Protein AF-A0A524D2E2-F1 (afdb_monomer_lite)

Sequence (116 aa):
MRFLFGRKDKNDESEQEKKETGSLGIFSPASKACQGDPAHECKRLAELDRIFIRSKKIKSLEDVPYVVNEVREGRIMLLDISRLNNGGEQSHLELKRIIERIRGETRGIQADLALV

Structure (mmCIF, N/CA/C/O backbone):
data_AF-A0A524D2E2-F1
#
_entry.id   AF-A0A524D2E2-F1
#
loop_
_atom_site.group_PDB
_atom_site.id
_atom_site.type_symbol
_atom_site.label_atom_id
_atom_site.label_alt_id
_atom_site.label_comp_id
_atom_site.label_asym_id
_atom_site.label_entity_id
_atom_site.label_seq_id
_atom_site.pdbx_PDB_ins_code
_atom_site.Cartn_x
_atom_site.Cartn_y
_atom_site.Cartn_z
_atom_site.occupancy
_atom_site.B_iso_or_equiv
_atom_site.auth_seq_id
_atom_site.auth_comp_id
_atom_site.auth_asym_id
_atom_site.auth_atom_id
_atom_site.pdbx_PDB_model_num
ATOM 1 N N . MET A 1 1 ? 22.080 -20.837 72.331 1.00 45.59 1 MET A N 1
ATOM 2 C CA . MET A 1 1 ? 20.646 -20.473 72.372 1.00 45.59 1 MET A CA 1
ATOM 3 C C . MET A 1 1 ? 19.819 -21.716 72.678 1.00 45.59 1 MET A C 1
ATOM 5 O O . MET A 1 1 ? 20.290 -22.813 72.425 1.00 45.59 1 MET A O 1
ATOM 9 N N . ARG A 1 2 ? 18.665 -21.511 73.319 1.00 43.72 2 ARG A N 1
ATOM 10 C CA . ARG A 1 2 ? 17.810 -22.467 74.045 1.00 43.72 2 ARG A CA 1
ATOM 11 C C . ARG A 1 2 ? 17.362 -23.715 73.260 1.00 43.72 2 ARG A C 1
ATOM 13 O O . ARG A 1 2 ? 17.046 -23.627 72.081 1.00 43.72 2 ARG A O 1
ATOM 20 N N . PHE A 1 3 ? 17.237 -24.828 73.988 1.00 45.81 3 PHE A N 1
ATOM 21 C CA . PHE A 1 3 ? 16.372 -25.971 73.672 1.00 45.81 3 PHE A CA 1
ATOM 22 C C . PHE A 1 3 ? 14.884 -25.600 73.846 1.00 45.81 3 PHE A C 1
ATOM 24 O O . PHE A 1 3 ? 14.583 -24.705 74.635 1.00 45.81 3 PHE A O 1
ATOM 31 N N . LEU A 1 4 ? 13.972 -26.309 73.163 1.00 50.19 4 LEU A N 1
ATOM 32 C CA . LEU A 1 4 ? 12.941 -27.207 73.733 1.00 50.19 4 LEU A CA 1
ATOM 33 C C . LEU A 1 4 ? 11.833 -27.519 72.684 1.00 50.19 4 LEU A C 1
ATOM 35 O O . LEU A 1 4 ? 11.229 -26.597 72.154 1.00 50.19 4 LEU A O 1
ATOM 39 N N . PHE A 1 5 ? 11.623 -28.828 72.435 1.00 47.41 5 PHE A N 1
ATOM 40 C CA . PHE A 1 5 ? 10.374 -29.606 72.206 1.00 47.41 5 PHE A CA 1
ATOM 41 C C . PHE A 1 5 ? 9.184 -28.964 71.446 1.00 47.41 5 PHE A C 1
ATOM 43 O O . PHE A 1 5 ? 8.770 -27.861 71.754 1.00 47.41 5 PHE A O 1
ATOM 50 N N . GLY A 1 6 ? 8.471 -29.606 70.513 1.00 37.56 6 GLY A N 1
ATOM 51 C CA . GLY A 1 6 ? 8.230 -31.030 70.252 1.00 37.56 6 GLY A CA 1
ATOM 52 C C . GLY A 1 6 ? 6.712 -31.299 70.133 1.00 37.56 6 GLY A C 1
ATOM 53 O O . GLY A 1 6 ? 5.967 -30.839 70.992 1.00 37.56 6 GLY A O 1
ATOM 54 N N . ARG A 1 7 ? 6.287 -32.023 69.076 1.00 46.34 7 ARG A N 1
ATOM 55 C CA . ARG A 1 7 ? 5.066 -32.870 68.870 1.00 46.34 7 ARG A CA 1
ATOM 56 C C . ARG A 1 7 ? 4.921 -33.087 67.344 1.00 46.34 7 ARG A C 1
ATOM 58 O O . ARG A 1 7 ? 4.877 -32.094 66.633 1.00 46.34 7 ARG A O 1
ATOM 65 N N . LYS A 1 8 ? 5.031 -34.273 66.713 1.00 42.41 8 LYS A N 1
ATOM 66 C CA . LYS A 1 8 ? 4.464 -35.631 66.940 1.00 42.41 8 LYS A CA 1
ATOM 67 C C . LYS A 1 8 ? 2.932 -35.542 67.039 1.00 42.41 8 LYS A C 1
ATOM 69 O O . LYS A 1 8 ? 2.451 -34.844 67.917 1.00 42.41 8 LYS A O 1
ATOM 74 N N . ASP A 1 9 ? 2.178 -36.054 66.062 1.00 39.91 9 ASP A N 1
ATOM 75 C CA . ASP A 1 9 ? 1.882 -37.489 65.973 1.00 39.91 9 ASP A CA 1
ATOM 76 C C . ASP A 1 9 ? 1.970 -38.157 64.589 1.00 39.91 9 ASP A C 1
ATOM 78 O O . ASP A 1 9 ? 1.666 -37.583 63.547 1.00 39.91 9 ASP A O 1
ATOM 82 N N . LYS A 1 10 ? 2.410 -39.420 64.665 1.00 43.88 10 LYS A N 1
ATOM 83 C CA . LYS A 1 10 ? 2.314 -40.495 63.673 1.00 43.88 10 LYS A CA 1
ATOM 84 C C . LYS A 1 10 ? 0.998 -41.249 63.890 1.00 43.88 10 LYS A C 1
ATOM 86 O O . LYS A 1 10 ? 0.602 -41.386 65.044 1.00 43.88 10 LYS A O 1
ATOM 91 N N . ASN A 1 11 ? 0.432 -41.809 62.824 1.00 34.94 11 ASN A N 1
ATOM 92 C CA . ASN A 1 11 ? -0.076 -43.192 62.731 1.00 34.94 11 ASN A CA 1
ATOM 93 C C . ASN A 1 11 ? -0.794 -43.358 61.387 1.00 34.94 11 ASN A C 1
ATOM 95 O O . ASN A 1 11 ? -1.485 -42.440 60.964 1.00 34.94 11 ASN A O 1
ATOM 99 N N . ASP A 1 12 ? -0.793 -44.487 60.698 1.00 37.03 12 ASP A N 1
ATOM 100 C CA . ASP A 1 12 ? 0.043 -45.691 60.641 1.00 37.03 12 ASP A CA 1
ATOM 101 C C . ASP A 1 12 ? -0.475 -46.406 59.377 1.00 37.03 12 ASP A C 1
ATOM 103 O O . ASP A 1 12 ? -1.664 -46.315 59.052 1.00 37.03 12 ASP A O 1
ATOM 107 N N . GLU A 1 13 ? 0.407 -47.059 58.632 1.00 44.31 13 GLU A N 1
ATOM 108 C CA . GLU A 1 13 ? 0.064 -47.799 57.417 1.00 44.31 13 GLU A CA 1
ATOM 109 C C . GLU A 1 13 ? -0.860 -48.991 57.719 1.00 44.31 13 GLU A C 1
ATOM 111 O O . GLU A 1 13 ? -0.657 -49.729 58.681 1.00 44.31 13 GLU A O 1
ATOM 116 N N . SER A 1 14 ? -1.840 -49.236 56.848 1.00 39.72 14 SER A N 1
ATOM 117 C CA . SER A 1 14 ? -2.321 -50.596 56.580 1.00 39.72 14 SER A CA 1
ATOM 118 C C . SER A 1 14 ? -2.900 -50.677 55.169 1.00 39.72 14 SER A C 1
ATOM 120 O O . SER A 1 14 ? -3.880 -50.019 54.824 1.00 39.72 14 SER A O 1
ATOM 122 N N . GLU A 1 15 ? -2.238 -51.476 54.335 1.00 45.91 15 GLU A N 1
ATOM 123 C CA . GLU A 1 15 ? -2.742 -51.940 53.049 1.00 45.91 15 GLU A CA 1
ATOM 124 C C . GLU A 1 15 ? -4.006 -52.786 53.254 1.00 45.91 15 GLU A C 1
ATOM 126 O O . GLU A 1 15 ? -4.024 -53.686 54.095 1.00 45.91 15 GLU A O 1
ATOM 131 N N . GLN A 1 16 ? -5.037 -52.561 52.434 1.00 41.47 16 GLN A N 1
ATOM 132 C CA . GLN A 1 16 ? -6.022 -53.594 52.115 1.00 41.47 16 GLN A CA 1
ATOM 133 C C . GLN A 1 16 ? -6.668 -53.334 50.748 1.00 41.47 16 GLN A C 1
ATOM 135 O O . GLN A 1 16 ? -7.332 -52.327 50.510 1.00 41.47 16 GLN A O 1
ATOM 140 N N . GLU A 1 17 ? -6.439 -54.280 49.838 1.00 42.81 17 GLU A N 1
ATOM 141 C CA . GLU A 1 17 ? -7.087 -54.400 48.537 1.00 42.81 17 GLU A CA 1
ATOM 142 C C . GLU A 1 17 ? -8.611 -54.633 48.636 1.00 42.81 17 GLU A C 1
ATOM 144 O O . GLU A 1 17 ? -9.090 -55.356 49.508 1.00 42.81 17 GLU A O 1
ATOM 149 N N . LYS A 1 18 ? -9.309 -54.160 47.587 1.00 42.88 18 LYS A N 1
ATOM 150 C CA . LYS A 1 18 ? -10.623 -54.586 47.051 1.00 42.88 18 LYS A CA 1
ATOM 151 C C . LYS A 1 18 ? -11.883 -54.210 47.847 1.00 42.88 18 LYS A C 1
ATOM 153 O O . LYS A 1 18 ? -12.268 -54.886 48.79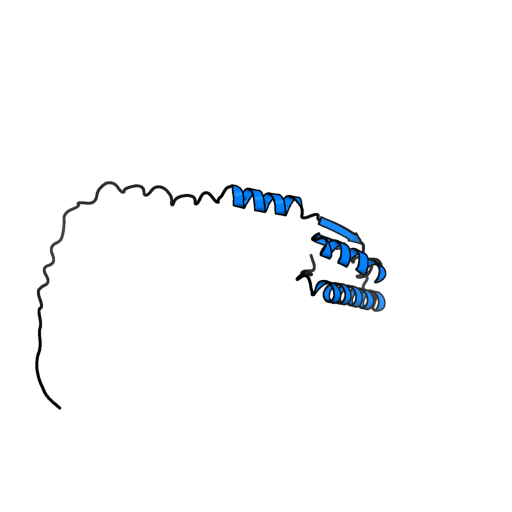5 1.00 42.88 18 LYS A O 1
ATOM 158 N N . LYS A 1 19 ? -12.686 -53.314 47.259 1.00 39.72 19 LYS A N 1
ATOM 159 C CA . LYS A 1 19 ? -13.916 -53.693 46.528 1.00 39.72 19 LYS A CA 1
ATOM 160 C C . LYS A 1 19 ? -14.531 -52.492 45.808 1.00 39.72 19 LYS A C 1
ATOM 162 O O . LYS A 1 19 ? -14.487 -51.362 46.274 1.00 39.72 19 LYS A O 1
ATOM 167 N N . GLU A 1 20 ? -15.058 -52.794 44.634 1.00 53.56 20 GLU A N 1
ATOM 168 C CA . GLU A 1 20 ? -15.606 -51.899 43.626 1.00 53.56 20 GLU A CA 1
ATOM 169 C C . GLU A 1 20 ? -16.811 -51.117 44.160 1.00 53.56 20 GLU A C 1
ATOM 171 O O . GLU A 1 20 ? -17.873 -51.680 44.411 1.00 53.56 20 GLU A O 1
ATOM 176 N N . THR A 1 21 ? -16.675 -49.799 44.282 1.00 52.56 21 THR A N 1
ATOM 177 C CA . THR A 1 21 ? -17.825 -48.894 44.336 1.00 52.56 21 THR A CA 1
ATOM 178 C C . THR A 1 21 ? -17.490 -47.651 43.535 1.00 52.56 21 THR A C 1
ATOM 180 O O . THR A 1 21 ? -16.620 -46.873 43.918 1.00 52.56 21 THR A O 1
ATOM 183 N N . GLY A 1 22 ? -18.167 -47.459 42.411 1.00 47.47 22 GLY A N 1
ATOM 184 C CA . GLY A 1 22 ? -17.965 -46.278 41.586 1.00 47.47 22 GLY A CA 1
ATOM 185 C C . GLY A 1 22 ? -18.924 -46.280 40.417 1.00 47.47 22 GLY A C 1
ATOM 186 O O . GLY A 1 22 ? -18.586 -46.758 39.345 1.00 47.47 22 GLY A O 1
ATOM 187 N N . SER A 1 23 ? -20.137 -45.808 40.695 1.00 53.81 23 SER A N 1
ATOM 188 C CA . SER A 1 23 ? -21.241 -45.495 39.787 1.00 53.81 23 SER A CA 1
ATOM 189 C C . SER A 1 23 ? -20.862 -45.294 38.318 1.00 53.81 23 SER A C 1
ATOM 191 O O . SER A 1 23 ? -19.933 -44.543 38.021 1.00 53.81 23 SER A O 1
ATOM 193 N N . LEU A 1 24 ? -21.676 -45.884 37.430 1.00 59.47 24 LEU A N 1
ATOM 194 C CA . LEU A 1 24 ? -21.806 -45.547 36.009 1.00 59.47 24 LEU A CA 1
ATOM 195 C C . LEU A 1 24 ? -21.412 -44.090 35.773 1.00 59.47 24 LEU A C 1
ATOM 197 O O . LEU A 1 24 ? -22.068 -43.186 36.295 1.00 59.47 24 LEU A O 1
ATOM 201 N N . GLY A 1 25 ? -20.296 -43.907 35.062 1.00 48.53 25 GLY A N 1
ATOM 202 C CA . GLY A 1 25 ? -19.687 -42.609 34.829 1.00 48.53 25 GLY A CA 1
ATOM 203 C C . GLY A 1 25 ? -20.754 -41.596 34.455 1.00 48.53 25 GLY A C 1
ATOM 204 O O . GLY A 1 25 ? -21.456 -41.752 33.456 1.00 48.53 25 GLY A O 1
ATOM 205 N N . ILE A 1 26 ? -20.898 -40.578 35.300 1.00 61.00 26 ILE A N 1
ATOM 206 C CA . ILE A 1 26 ? -21.693 -39.404 34.984 1.00 61.00 26 ILE A CA 1
ATOM 207 C C . ILE A 1 26 ? -21.029 -38.828 33.740 1.00 61.00 26 ILE A C 1
ATOM 209 O O . ILE A 1 26 ? -19.916 -38.305 33.812 1.00 61.00 26 ILE A O 1
ATOM 213 N N . PHE A 1 27 ? -21.681 -38.990 32.589 1.00 58.03 27 PHE A N 1
ATOM 214 C CA . PHE A 1 27 ? -21.344 -38.242 31.392 1.00 58.03 27 PHE A CA 1
ATOM 215 C C . PHE A 1 27 ? -21.453 -36.771 31.776 1.00 58.03 27 PHE A C 1
ATOM 217 O O . PHE A 1 27 ? -22.548 -36.222 31.882 1.00 58.03 27 PHE A O 1
ATOM 224 N N . SER A 1 28 ? -20.306 -36.163 32.073 1.00 53.38 28 SER A N 1
ATOM 225 C CA . SER A 1 28 ? -20.213 -34.732 32.294 1.00 53.38 28 SER A CA 1
ATOM 226 C C . SER A 1 28 ? -20.703 -34.094 30.995 1.00 53.38 28 SER A C 1
ATOM 228 O O . SER A 1 28 ? -20.105 -34.366 29.946 1.00 53.38 28 SER A O 1
ATOM 230 N N . PRO A 1 29 ? -21.828 -33.353 30.999 1.00 53.97 29 PRO A N 1
ATOM 231 C CA . PRO A 1 29 ? -22.321 -32.744 29.780 1.00 53.97 29 PRO A CA 1
ATOM 232 C C . PRO A 1 29 ? -21.203 -31.850 29.263 1.00 53.97 29 PRO A C 1
ATOM 234 O O . PRO A 1 29 ? -20.586 -31.121 30.046 1.00 53.97 29 PRO A O 1
ATOM 237 N N . ALA A 1 30 ? -20.917 -31.990 27.965 1.00 60.50 30 ALA A N 1
ATOM 238 C CA . ALA A 1 30 ? -19.905 -31.231 27.251 1.00 60.50 30 ALA A CA 1
ATOM 239 C C . ALA A 1 30 ? -19.864 -29.805 27.801 1.00 60.50 30 ALA A C 1
ATOM 241 O O . ALA A 1 30 ? -20.901 -29.139 27.869 1.00 60.50 30 ALA A O 1
ATOM 242 N N . SER A 1 31 ? -18.677 -29.413 28.275 1.00 55.91 31 SER A N 1
ATOM 243 C CA . SER A 1 31 ? -18.348 -28.084 28.783 1.00 55.91 31 SER A CA 1
ATOM 244 C C . SER A 1 31 ? -19.230 -27.044 28.112 1.00 55.91 31 SER A C 1
ATOM 246 O O . SER A 1 31 ? -19.171 -26.925 26.886 1.00 55.91 31 SER A O 1
ATOM 248 N N . LYS A 1 32 ? -20.078 -26.380 28.915 1.00 56.03 32 LYS A N 1
ATOM 249 C CA . LYS A 1 32 ? -21.005 -25.323 28.497 1.00 56.03 32 LYS A CA 1
ATOM 250 C C . LYS A 1 32 ? -20.398 -24.591 27.310 1.00 56.03 32 LYS A C 1
ATOM 252 O O . LYS A 1 32 ? -19.356 -23.955 27.470 1.00 56.03 32 LYS A O 1
ATOM 257 N N . ALA A 1 33 ? -21.021 -24.702 26.137 1.00 60.12 33 ALA A N 1
ATOM 258 C CA . ALA A 1 33 ? -20.750 -23.750 25.081 1.00 60.12 33 ALA A CA 1
ATOM 259 C C . ALA A 1 33 ? -20.985 -22.387 25.734 1.00 60.12 33 ALA A C 1
ATOM 261 O O . ALA A 1 33 ? -22.113 -22.087 26.132 1.00 60.12 33 ALA A O 1
ATOM 262 N N . CYS A 1 34 ? -19.913 -21.625 25.963 1.00 55.31 34 CYS A N 1
ATOM 263 C CA . CYS A 1 34 ? -20.042 -20.205 26.219 1.00 55.31 34 CYS A CA 1
ATOM 264 C C . CYS A 1 34 ? -20.749 -19.682 24.978 1.00 55.31 34 CYS A C 1
ATOM 266 O O . CYS A 1 34 ? -20.111 -19.472 23.950 1.00 55.31 34 CYS A O 1
ATOM 268 N N . GLN A 1 35 ? -22.077 -19.592 25.046 1.00 59.47 35 GLN A N 1
ATOM 269 C CA . GLN A 1 35 ? -22.853 -18.812 24.110 1.00 59.47 35 GLN A CA 1
ATOM 270 C C . GLN A 1 35 ? -22.246 -17.421 24.219 1.00 59.47 35 GLN A C 1
ATOM 272 O O . GLN A 1 35 ? -22.398 -16.754 25.245 1.00 59.47 35 GLN A O 1
ATOM 277 N N . GLY A 1 36 ? -21.427 -17.062 23.228 1.00 63.81 36 GLY A N 1
ATOM 278 C CA . GLY A 1 36 ? -20.943 -15.703 23.093 1.00 63.81 36 GLY A CA 1
ATOM 279 C C . GLY A 1 36 ? -22.161 -14.796 23.132 1.00 63.81 36 GLY A C 1
ATOM 280 O O . GLY A 1 36 ? -23.200 -15.140 22.567 1.00 63.81 36 GLY A O 1
ATOM 281 N N . ASP A 1 37 ? -22.061 -13.693 23.868 1.00 74.81 37 ASP A N 1
ATOM 282 C CA . ASP A 1 37 ? -23.141 -12.720 23.944 1.00 74.81 37 ASP A CA 1
ATOM 283 C C . ASP A 1 37 ? -23.559 -12.352 22.506 1.00 74.81 37 ASP A C 1
ATOM 285 O O . ASP A 1 37 ? -22.729 -11.827 21.754 1.00 74.81 37 ASP A O 1
ATOM 289 N N . PRO A 1 38 ? -24.803 -12.644 22.083 1.00 69.00 38 PRO A N 1
ATOM 290 C CA . PRO A 1 38 ? -25.239 -12.384 20.716 1.00 69.00 38 PRO A CA 1
ATOM 291 C C . PRO A 1 38 ? -25.107 -10.899 20.359 1.00 69.00 38 PRO A C 1
ATOM 293 O O . PRO A 1 38 ? -24.857 -10.568 19.203 1.00 69.00 38 PRO A O 1
ATOM 296 N N . ALA A 1 39 ? -25.174 -9.993 21.343 1.00 71.06 39 ALA A N 1
ATOM 297 C CA . ALA A 1 39 ? -24.918 -8.574 21.120 1.00 71.06 39 ALA A CA 1
ATOM 298 C C . ALA A 1 39 ? -23.458 -8.299 20.720 1.00 71.06 39 ALA A C 1
ATOM 300 O O . ALA A 1 39 ? -23.195 -7.436 19.878 1.00 71.06 39 ALA A O 1
ATOM 301 N N . HIS A 1 40 ? -22.505 -9.048 21.279 1.00 66.50 40 HIS A N 1
ATOM 302 C CA . HIS A 1 40 ? -21.092 -8.956 20.925 1.00 66.50 40 HIS A CA 1
ATOM 303 C C . HIS A 1 40 ? -20.831 -9.505 19.515 1.00 66.50 40 HIS A C 1
ATOM 305 O O . HIS A 1 40 ? -20.072 -8.904 18.754 1.00 66.50 40 HIS A O 1
ATOM 311 N N . GLU A 1 41 ? -21.491 -10.600 19.127 1.00 68.75 41 GLU A N 1
ATOM 312 C CA . GLU A 1 41 ? -21.374 -11.144 17.768 1.00 68.75 41 GLU A CA 1
ATOM 313 C C . GLU A 1 41 ? -22.010 -10.231 16.714 1.00 68.75 41 GLU A C 1
ATOM 315 O O . GLU A 1 41 ? -21.377 -9.941 15.699 1.00 68.75 41 GLU A O 1
ATOM 320 N N . CYS A 1 42 ? -23.201 -9.683 16.976 1.00 63.81 42 CYS A N 1
ATOM 321 C CA . CYS A 1 42 ? -23.842 -8.719 16.080 1.00 63.81 42 CYS A CA 1
ATOM 322 C C . CYS A 1 42 ? -23.004 -7.446 15.890 1.00 63.81 42 CYS 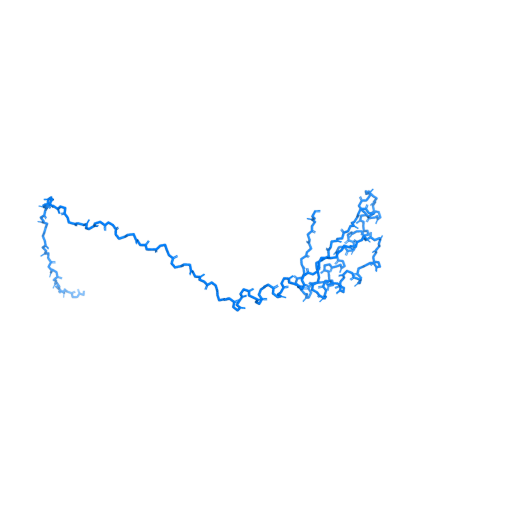A C 1
ATOM 324 O O . CYS A 1 42 ? -22.937 -6.913 14.784 1.00 63.81 42 CYS A O 1
ATOM 326 N N . LYS A 1 43 ? -22.326 -6.967 16.941 1.00 67.25 43 LYS A N 1
ATOM 327 C CA . LYS A 1 43 ? -21.440 -5.797 16.858 1.00 67.25 43 LYS A CA 1
ATOM 328 C C . LYS A 1 43 ? -20.216 -6.070 15.979 1.00 67.25 43 LYS A C 1
ATOM 330 O O . LYS A 1 43 ? -19.868 -5.243 15.144 1.00 67.25 43 LYS A O 1
ATOM 335 N N . ARG A 1 44 ? -19.630 -7.262 16.104 1.00 63.59 44 ARG A N 1
ATOM 336 C CA . ARG A 1 44 ? -18.501 -7.724 15.285 1.00 63.59 44 ARG A CA 1
ATOM 337 C C . ARG A 1 44 ? -18.892 -7.933 13.816 1.00 63.59 44 ARG A C 1
ATOM 339 O O . ARG A 1 44 ? -18.128 -7.596 12.920 1.00 63.59 44 ARG A O 1
ATOM 346 N N . LEU A 1 45 ? -20.098 -8.441 13.561 1.00 63.03 45 LEU A N 1
ATOM 347 C CA . LEU A 1 45 ? -20.656 -8.559 12.210 1.00 63.03 45 LEU A CA 1
ATOM 348 C C . LEU A 1 45 ? -20.911 -7.181 11.578 1.00 63.03 45 LEU A C 1
ATOM 350 O O . LEU A 1 45 ? -20.559 -6.967 10.423 1.00 63.03 45 LEU A O 1
ATOM 354 N N . ALA A 1 46 ? -21.420 -6.217 12.350 1.00 62.84 46 ALA A N 1
ATOM 355 C CA . ALA A 1 46 ? -21.603 -4.838 11.889 1.00 62.84 46 ALA A CA 1
ATOM 356 C C . ALA A 1 46 ? -20.275 -4.104 11.600 1.00 62.84 46 ALA A C 1
ATOM 358 O O . ALA A 1 46 ? -20.249 -3.163 10.804 1.00 62.84 46 ALA A O 1
ATOM 359 N N . GLU A 1 47 ? -19.174 -4.510 12.241 1.00 60.19 47 GLU A N 1
ATOM 360 C CA . GLU A 1 47 ? -17.818 -4.045 11.920 1.00 60.19 47 GLU A CA 1
ATOM 361 C C . GLU A 1 47 ? -17.307 -4.647 10.599 1.00 60.19 47 GLU A C 1
ATOM 363 O O . GLU A 1 47 ? -16.685 -3.938 9.809 1.00 60.19 47 GLU A O 1
ATOM 368 N N . LEU A 1 48 ? -17.614 -5.920 10.319 1.00 59.31 48 LEU A N 1
ATOM 369 C CA . LEU A 1 48 ? -17.232 -6.602 9.074 1.00 59.31 48 LEU A CA 1
ATOM 370 C C . LEU A 1 48 ? -17.999 -6.089 7.847 1.00 59.31 48 LEU A C 1
ATOM 372 O O . LEU A 1 48 ? -17.396 -5.954 6.784 1.00 59.31 48 LEU A O 1
ATOM 376 N N . ASP A 1 49 ? -19.269 -5.701 8.003 1.00 56.94 49 ASP A N 1
ATOM 377 C CA . ASP A 1 49 ? -20.080 -5.067 6.943 1.00 56.94 49 ASP A CA 1
ATOM 378 C C . ASP A 1 49 ? -19.505 -3.721 6.447 1.00 56.94 49 ASP A C 1
ATOM 380 O O . ASP A 1 49 ? -19.983 -3.150 5.465 1.00 56.94 49 ASP A O 1
ATOM 384 N N . ARG A 1 50 ? -18.468 -3.189 7.114 1.00 58.91 50 ARG A N 1
ATOM 385 C CA . ARG A 1 50 ? -17.817 -1.912 6.782 1.00 58.91 50 ARG A CA 1
ATOM 386 C C . ARG A 1 50 ? -16.419 -2.054 6.180 1.00 58.91 50 ARG A C 1
ATOM 388 O O . ARG A 1 50 ? -15.862 -1.045 5.744 1.00 58.91 50 ARG A O 1
ATOM 395 N N . ILE A 1 51 ? -15.839 -3.256 6.134 1.00 64.50 51 ILE A N 1
ATOM 396 C CA . ILE A 1 51 ? -14.495 -3.458 5.574 1.00 64.50 51 ILE A CA 1
ATOM 397 C C . ILE A 1 51 ? -14.608 -3.632 4.059 1.00 64.50 51 ILE A C 1
ATOM 399 O O . ILE A 1 51 ? -14.781 -4.731 3.536 1.00 64.50 51 ILE A O 1
ATOM 403 N N . PHE A 1 52 ? -14.493 -2.522 3.333 1.00 81.19 52 PHE A N 1
ATOM 404 C CA . PHE A 1 52 ? -14.456 -2.543 1.875 1.00 81.19 52 PHE A CA 1
ATOM 405 C C . PHE A 1 52 ? -13.026 -2.773 1.390 1.00 81.19 52 PHE A C 1
ATOM 407 O O . PHE A 1 52 ? -12.122 -1.992 1.695 1.00 81.19 52 PHE A O 1
ATOM 414 N N . ILE A 1 53 ? -12.832 -3.831 0.604 1.00 90.50 53 ILE A N 1
ATOM 415 C CA . ILE A 1 53 ? -11.597 -4.042 -0.150 1.00 90.50 53 ILE A CA 1
ATOM 416 C C . ILE A 1 53 ? -11.696 -3.231 -1.441 1.00 90.50 53 ILE A C 1
ATOM 418 O O . ILE A 1 53 ? -12.658 -3.373 -2.199 1.00 90.50 53 ILE A O 1
ATOM 422 N N . ARG A 1 54 ? -10.696 -2.394 -1.717 1.00 92.06 54 ARG A N 1
ATOM 423 C CA . ARG A 1 54 ? -10.554 -1.710 -3.005 1.00 92.06 54 ARG A CA 1
ATOM 424 C C . ARG A 1 54 ? -9.217 -2.018 -3.638 1.00 92.06 54 ARG A C 1
ATOM 426 O O . ARG A 1 54 ? -8.202 -2.129 -2.964 1.00 92.06 54 ARG A O 1
ATOM 433 N N . SER A 1 55 ? -9.218 -2.134 -4.958 1.00 94.19 55 SER A N 1
ATOM 434 C CA . SER A 1 55 ? -8.006 -2.343 -5.738 1.00 94.19 55 SER A CA 1
ATOM 435 C C . SER A 1 55 ? -7.633 -1.083 -6.505 1.00 94.19 55 SER A C 1
ATOM 437 O O . SER A 1 55 ? -8.496 -0.469 -7.137 1.00 94.19 55 SER A O 1
ATOM 439 N N . LYS A 1 56 ? -6.346 -0.738 -6.535 1.00 94.62 56 LYS A N 1
ATOM 440 C CA . LYS A 1 56 ? -5.819 0.321 -7.397 1.00 94.62 56 LYS A CA 1
ATOM 441 C C . LYS A 1 56 ? -4.519 -0.115 -8.055 1.00 94.62 56 LYS A C 1
ATOM 443 O O . LYS A 1 56 ? -3.616 -0.625 -7.402 1.00 94.62 56 LYS A O 1
ATOM 448 N N . LYS A 1 57 ? -4.404 0.151 -9.355 1.00 96.19 57 LYS A N 1
ATOM 449 C CA . LYS A 1 57 ? -3.145 0.017 -10.088 1.00 96.19 57 LYS A CA 1
ATOM 450 C C . LYS A 1 57 ? -2.306 1.272 -9.885 1.00 96.19 57 LYS A C 1
ATOM 452 O O . LYS A 1 57 ? -2.730 2.351 -10.300 1.00 96.19 57 LYS A O 1
ATOM 457 N N . ILE A 1 58 ? -1.145 1.122 -9.257 1.00 95.88 58 ILE A N 1
ATOM 458 C CA . ILE A 1 58 ? -0.212 2.222 -9.009 1.00 95.88 58 ILE A CA 1
ATOM 459 C C . ILE A 1 58 ? 0.552 2.517 -10.302 1.00 95.88 58 ILE A C 1
ATOM 461 O O . ILE A 1 58 ? 1.124 1.621 -10.928 1.00 95.88 58 ILE A O 1
ATOM 465 N N . LYS A 1 59 ? 0.534 3.780 -10.719 1.00 93.19 59 LYS A N 1
ATOM 466 C CA . LYS A 1 59 ? 1.239 4.280 -11.901 1.00 93.19 59 LYS A CA 1
ATOM 467 C C . LYS A 1 59 ? 2.448 5.120 -11.516 1.00 93.19 59 LYS A C 1
ATOM 469 O O . LYS A 1 59 ? 3.464 4.998 -12.186 1.00 93.19 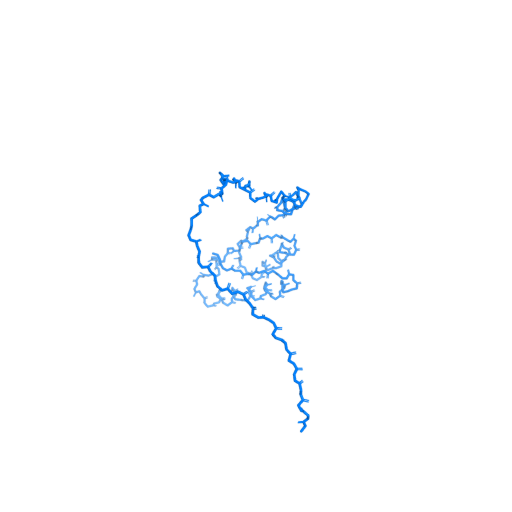59 LYS A O 1
ATOM 474 N N . SER A 1 60 ? 2.319 5.954 -10.486 1.00 94.12 60 SER A N 1
ATOM 475 C CA . SER A 1 60 ? 3.360 6.890 -10.049 1.00 94.12 60 SER A CA 1
ATOM 476 C C . SER A 1 60 ? 3.146 7.334 -8.598 1.00 94.12 60 SER A C 1
ATOM 478 O O . SER A 1 60 ? 2.187 6.932 -7.932 1.00 94.12 60 SER A O 1
ATOM 480 N N . LEU A 1 61 ? 4.030 8.206 -8.107 1.00 95.00 61 LEU A N 1
ATOM 481 C CA . LEU A 1 61 ? 3.932 8.820 -6.777 1.00 95.00 61 LEU A CA 1
ATOM 482 C C . LEU A 1 61 ? 2.625 9.611 -6.549 1.00 95.00 61 LEU A C 1
ATOM 484 O O . LEU A 1 61 ? 2.181 9.751 -5.411 1.00 95.00 61 LEU A O 1
ATOM 488 N N . GLU A 1 62 ? 1.982 10.090 -7.616 1.00 95.44 62 GLU A N 1
ATOM 489 C CA . GLU A 1 62 ? 0.724 10.852 -7.558 1.00 95.44 62 GLU A CA 1
ATOM 490 C C . GLU A 1 62 ? -0.458 10.019 -7.049 1.00 95.44 62 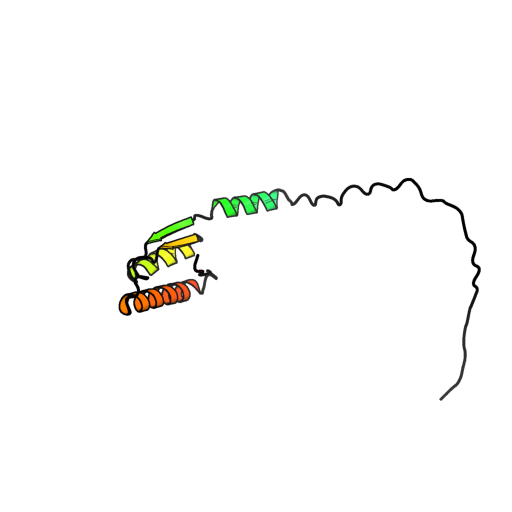GLU A C 1
ATOM 492 O O . GLU A 1 62 ? -1.464 10.562 -6.597 1.00 95.44 62 GLU A O 1
ATOM 497 N N . ASP A 1 63 ? -0.344 8.691 -7.086 1.00 95.88 63 ASP A N 1
ATOM 498 C CA . ASP A 1 63 ? -1.396 7.800 -6.615 1.00 95.88 63 ASP A CA 1
ATOM 499 C C . ASP A 1 63 ? -1.440 7.661 -5.088 1.00 95.88 63 ASP A C 1
ATOM 501 O O . ASP A 1 63 ? -2.463 7.213 -4.559 1.00 95.88 63 ASP A O 1
ATOM 505 N N . VAL A 1 64 ? -0.369 8.052 -4.383 1.00 96.38 64 VAL A N 1
ATOM 506 C CA . VAL A 1 64 ? -0.217 7.872 -2.931 1.00 96.38 64 VAL A CA 1
ATOM 507 C C . VAL A 1 64 ? -1.313 8.571 -2.117 1.00 96.38 64 VAL A C 1
ATOM 509 O O . VAL A 1 64 ? -1.908 7.892 -1.279 1.00 96.38 64 VAL A O 1
ATOM 512 N N . PRO A 1 65 ? -1.667 9.853 -2.354 1.00 96.94 65 PRO A N 1
ATOM 513 C CA . PRO A 1 65 ? -2.694 10.533 -1.561 1.00 96.94 65 PRO A CA 1
ATOM 514 C C . PRO A 1 65 ? -4.051 9.828 -1.614 1.00 96.94 65 PRO A C 1
ATOM 516 O O . PRO A 1 65 ? -4.750 9.741 -0.608 1.00 96.94 65 PRO A O 1
ATOM 519 N N . TYR A 1 66 ? -4.405 9.270 -2.774 1.00 96.44 66 TYR A N 1
ATOM 520 C CA . TYR A 1 66 ? -5.626 8.484 -2.914 1.00 96.44 66 TYR A CA 1
ATOM 521 C C . TYR A 1 66 ? -5.584 7.228 -2.035 1.00 96.44 66 TYR A C 1
ATOM 523 O O . TYR A 1 66 ? -6.524 6.974 -1.291 1.00 96.44 66 TYR A O 1
ATOM 531 N N . VAL A 1 67 ? -4.485 6.466 -2.081 1.00 96.00 67 VAL A N 1
ATOM 532 C CA . VAL A 1 67 ? -4.325 5.256 -1.257 1.00 96.00 67 VAL A CA 1
ATOM 533 C C . VAL A 1 67 ? -4.399 5.596 0.228 1.00 96.00 67 VAL A C 1
ATOM 535 O O . VAL A 1 67 ? -5.107 4.931 0.976 1.00 96.00 67 VAL A O 1
ATOM 538 N N . VAL A 1 68 ? -3.699 6.647 0.654 1.00 95.88 68 VAL A N 1
ATOM 539 C CA . VAL A 1 68 ? -3.670 7.075 2.056 1.00 95.88 68 VAL A CA 1
ATOM 540 C C . VAL A 1 68 ? -5.058 7.499 2.533 1.00 95.88 68 VAL A C 1
ATOM 542 O O . VAL A 1 68 ? -5.440 7.141 3.644 1.00 95.88 68 VAL A O 1
ATOM 545 N N . ASN A 1 69 ? -5.831 8.212 1.711 1.00 95.31 69 ASN A N 1
ATOM 546 C CA . ASN A 1 69 ? -7.201 8.592 2.059 1.00 95.31 69 ASN A CA 1
ATOM 547 C C . ASN A 1 69 ? -8.114 7.371 2.220 1.00 95.31 69 ASN A C 1
ATOM 549 O O . ASN A 1 69 ? -8.830 7.281 3.211 1.00 95.31 69 ASN A O 1
ATOM 553 N N . GLU A 1 70 ? -8.041 6.398 1.312 1.00 94.25 70 GLU A N 1
ATOM 554 C CA . GLU A 1 70 ? -8.830 5.163 1.415 1.00 94.25 70 GLU A CA 1
ATOM 555 C C . GLU A 1 70 ? -8.482 4.367 2.686 1.00 94.25 70 GLU A C 1
ATOM 557 O O . GLU A 1 70 ? -9.373 3.906 3.398 1.00 94.25 70 GLU A O 1
A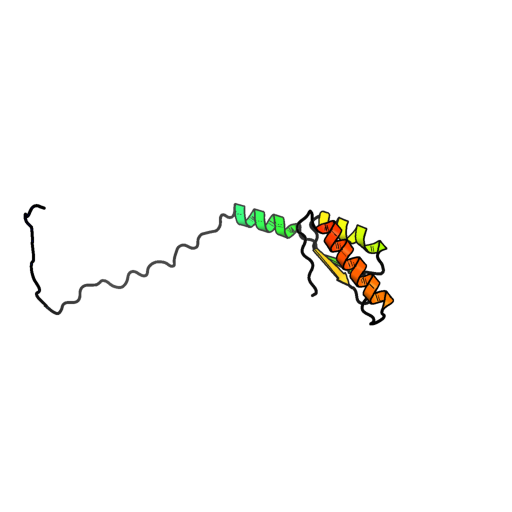TOM 562 N N . VAL A 1 71 ? -7.191 4.267 3.026 1.00 93.44 71 VAL A N 1
ATOM 563 C CA . VAL A 1 71 ? -6.741 3.614 4.267 1.00 93.44 71 VAL A CA 1
ATOM 564 C C . VAL A 1 71 ? -7.209 4.394 5.504 1.00 93.44 71 VAL A C 1
ATOM 566 O O . VAL A 1 71 ? -7.639 3.788 6.483 1.00 93.44 71 VAL A O 1
ATOM 569 N N . ARG A 1 72 ? -7.197 5.735 5.468 1.00 92.56 72 ARG A N 1
ATOM 570 C CA . ARG A 1 72 ? -7.737 6.586 6.550 1.00 92.56 72 ARG A CA 1
ATOM 571 C C . ARG A 1 72 ? -9.241 6.419 6.748 1.00 92.56 72 ARG A C 1
ATOM 573 O O . ARG A 1 72 ? -9.714 6.553 7.871 1.00 92.56 72 ARG A O 1
ATOM 580 N N . GLU A 1 73 ? -9.977 6.111 5.687 1.00 90.88 73 GLU A N 1
ATOM 581 C CA . GLU A 1 73 ? -11.406 5.785 5.747 1.00 90.88 73 GLU A CA 1
ATOM 582 C C . GLU A 1 73 ? -11.677 4.370 6.299 1.00 90.88 73 GLU A C 1
ATOM 584 O O . GLU A 1 73 ? -12.836 3.981 6.434 1.00 90.88 73 GLU A O 1
ATOM 589 N N . GLY A 1 74 ? -10.634 3.603 6.641 1.00 89.50 74 GLY A N 1
ATOM 590 C CA . GLY A 1 74 ? -10.750 2.255 7.202 1.00 89.50 74 GLY A CA 1
ATOM 591 C C . GLY A 1 74 ? -10.907 1.154 6.151 1.00 89.50 74 GLY A C 1
ATOM 592 O O . GLY A 1 74 ? -11.361 0.058 6.479 1.00 89.50 74 GLY A O 1
ATOM 593 N N . ARG A 1 75 ? -10.560 1.425 4.885 1.00 91.31 75 ARG A N 1
ATOM 594 C CA . ARG A 1 75 ? -10.630 0.439 3.796 1.00 91.31 75 ARG A CA 1
ATOM 595 C C . ARG A 1 75 ? -9.323 -0.331 3.644 1.00 91.31 75 ARG A C 1
ATOM 597 O O . ARG A 1 75 ? -8.237 0.193 3.891 1.00 91.31 75 ARG A O 1
ATOM 604 N N . ILE A 1 76 ? -9.431 -1.567 3.162 1.00 93.19 76 ILE A N 1
ATOM 605 C CA . ILE A 1 76 ? -8.276 -2.390 2.789 1.00 93.19 76 ILE A CA 1
ATOM 606 C C . ILE A 1 76 ? -7.946 -2.121 1.320 1.00 93.19 76 ILE A C 1
ATOM 608 O O . ILE A 1 76 ? -8.809 -2.245 0.450 1.00 93.19 76 ILE A O 1
ATOM 612 N N . MET A 1 77 ? -6.689 -1.781 1.038 1.00 95.25 77 MET A N 1
ATOM 613 C CA . MET A 1 77 ? -6.225 -1.436 -0.306 1.00 95.25 77 MET A CA 1
ATOM 614 C C . MET A 1 77 ? -5.337 -2.533 -0.898 1.00 95.25 77 MET A C 1
ATOM 616 O O . MET A 1 77 ? -4.261 -2.816 -0.380 1.00 95.25 77 MET A O 1
ATOM 620 N N . LEU A 1 78 ? -5.756 -3.099 -2.030 1.00 96.25 78 LEU A N 1
ATOM 621 C CA . LEU A 1 78 ? -4.941 -3.966 -2.879 1.00 96.25 78 LEU A CA 1
ATOM 622 C C . LEU A 1 78 ? -4.255 -3.124 -3.956 1.00 96.25 78 LEU A C 1
ATOM 624 O O . LEU A 1 78 ? -4.911 -2.516 -4.805 1.00 96.25 78 LEU A O 1
ATOM 628 N N . LEU A 1 79 ? -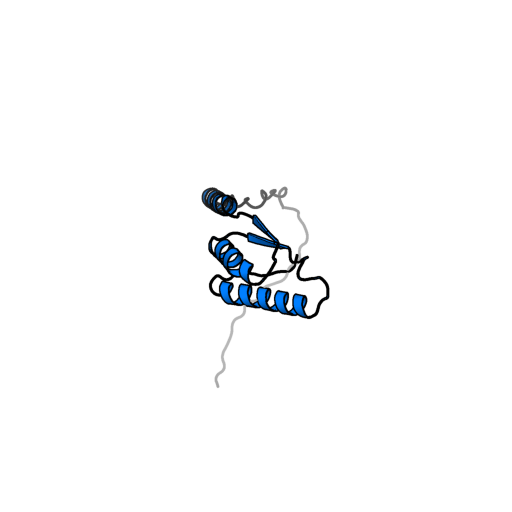2.926 -3.073 -3.920 1.00 96.44 79 LEU A N 1
ATOM 629 C CA . LEU A 1 79 ? -2.136 -2.226 -4.808 1.00 96.44 79 LEU A CA 1
ATOM 630 C C . LEU A 1 79 ? -1.435 -3.073 -5.870 1.00 96.44 79 LEU A C 1
ATOM 632 O O . LEU A 1 79 ? -0.517 -3.828 -5.568 1.00 96.44 79 LEU A O 1
ATOM 636 N N . ASP A 1 80 ? -1.838 -2.920 -7.129 1.00 95.56 80 ASP A N 1
ATOM 637 C CA . ASP A 1 80 ? -1.143 -3.546 -8.254 1.00 95.56 80 ASP A CA 1
ATOM 638 C C . ASP A 1 80 ? 0.071 -2.691 -8.652 1.00 95.56 80 ASP A C 1
ATOM 640 O O . ASP A 1 80 ? -0.074 -1.582 -9.177 1.00 95.56 80 ASP A O 1
ATOM 644 N N . ILE A 1 81 ? 1.264 -3.238 -8.405 1.00 94.69 81 ILE A N 1
ATOM 645 C CA . ILE A 1 81 ? 2.574 -2.618 -8.655 1.00 94.69 81 ILE A CA 1
ATOM 646 C C . ILE A 1 81 ? 3.250 -3.112 -9.944 1.00 94.69 81 ILE A C 1
ATOM 648 O O . ILE A 1 81 ? 4.400 -2.760 -10.205 1.00 94.69 81 ILE A O 1
ATOM 652 N N . SER A 1 82 ? 2.562 -3.905 -10.775 1.00 92.69 82 SER A N 1
ATOM 653 C CA . SER A 1 82 ? 3.132 -4.549 -11.975 1.00 92.69 82 SER A CA 1
ATOM 654 C C . SER A 1 82 ? 3.835 -3.589 -12.940 1.00 92.69 82 SER A C 1
ATOM 656 O O . SER A 1 82 ? 4.793 -3.971 -13.603 1.00 92.69 82 SER A O 1
ATOM 658 N N . ARG A 1 83 ? 3.397 -2.326 -13.012 1.00 90.00 83 ARG A N 1
ATOM 659 C CA . ARG A 1 83 ? 4.024 -1.302 -13.867 1.00 90.00 83 ARG A CA 1
ATOM 660 C C . ARG A 1 83 ? 5.386 -0.838 -13.366 1.00 90.00 83 ARG A C 1
ATOM 662 O O . ARG A 1 83 ? 6.246 -0.513 -14.177 1.00 90.00 83 ARG A O 1
ATOM 669 N N . LEU A 1 84 ? 5.551 -0.784 -12.050 1.00 90.06 84 LEU A N 1
ATOM 670 C CA . LEU A 1 84 ? 6.766 -0.297 -11.406 1.00 90.06 84 LEU A CA 1
ATOM 671 C C . LEU A 1 84 ? 7.742 -1.440 -11.105 1.00 90.06 84 LEU A C 1
ATOM 673 O O . LEU A 1 84 ? 8.945 -1.223 -11.030 1.00 90.06 84 LEU A O 1
ATOM 677 N N . ASN A 1 85 ? 7.246 -2.674 -11.003 1.00 88.00 85 ASN A N 1
ATOM 678 C CA . ASN A 1 85 ? 8.063 -3.870 -10.820 1.00 88.00 85 ASN A CA 1
ATOM 679 C C . ASN A 1 85 ? 8.511 -4.490 -12.161 1.00 88.00 85 ASN A C 1
ATOM 681 O O . ASN A 1 85 ? 8.283 -5.667 -12.422 1.00 88.00 85 ASN A O 1
ATOM 685 N N . ASN A 1 86 ? 9.106 -3.685 -13.045 1.00 87.38 86 ASN A N 1
ATOM 686 C CA . ASN A 1 86 ? 9.545 -4.118 -14.382 1.00 87.38 86 ASN A CA 1
ATOM 687 C C . ASN A 1 86 ? 11.069 -4.347 -14.494 1.00 87.38 86 ASN A C 1
ATOM 689 O O . ASN A 1 86 ? 11.581 -4.521 -15.596 1.00 87.38 86 ASN A O 1
ATOM 693 N N . GLY A 1 87 ? 11.799 -4.319 -13.373 1.00 81.31 87 GLY A N 1
ATOM 694 C CA . GLY A 1 87 ? 13.251 -4.540 -13.327 1.00 81.31 87 GLY A CA 1
ATOM 695 C C . GLY A 1 87 ? 14.117 -3.336 -13.721 1.00 81.31 87 GLY A C 1
ATOM 696 O O . GLY A 1 87 ? 15.339 -3.434 -13.668 1.00 81.31 87 GLY A O 1
ATOM 697 N N . GLY A 1 88 ? 13.522 -2.196 -14.086 1.00 87.31 88 GLY A N 1
ATOM 698 C CA . GLY A 1 88 ? 14.264 -0.954 -14.307 1.00 87.31 88 GLY A CA 1
ATOM 699 C C . GLY A 1 88 ? 14.739 -0.314 -12.995 1.00 87.31 88 GLY A C 1
ATOM 700 O O . GLY A 1 88 ? 14.023 -0.311 -11.996 1.00 87.31 88 GLY A O 1
ATOM 701 N N . GLU A 1 89 ? 15.931 0.289 -12.985 1.00 85.31 89 GLU A N 1
ATOM 702 C CA . GLU A 1 89 ? 16.438 0.968 -11.778 1.00 85.31 89 GLU A CA 1
ATOM 703 C C . GLU A 1 89 ? 15.549 2.148 -11.355 1.00 85.31 89 GLU A C 1
ATOM 705 O O . GLU A 1 89 ? 15.242 2.316 -10.174 1.00 85.31 89 GLU A O 1
ATOM 710 N N . GLN A 1 90 ? 15.094 2.949 -12.325 1.00 85.75 90 GLN A N 1
ATOM 711 C CA . GLN A 1 90 ? 14.249 4.121 -12.070 1.00 85.75 90 GLN A CA 1
ATOM 712 C C . GLN A 1 90 ? 12.879 3.732 -11.504 1.00 85.75 90 GLN A C 1
ATOM 714 O O . GLN A 1 90 ? 12.418 4.320 -10.527 1.00 85.75 90 GLN A O 1
ATOM 719 N N . SER A 1 91 ? 12.253 2.702 -12.069 1.00 88.69 91 SER A N 1
ATOM 720 C CA . SER A 1 91 ? 10.949 2.203 -11.629 1.00 88.69 91 SER A CA 1
ATOM 721 C C . SER A 1 91 ? 11.024 1.523 -10.260 1.00 88.69 91 SER A C 1
ATOM 723 O O . SER A 1 91 ? 10.134 1.716 -9.432 1.00 88.69 91 SER A O 1
ATOM 725 N N . HIS A 1 92 ? 12.118 0.815 -9.959 1.00 91.00 92 HIS A N 1
ATOM 726 C CA . HIS A 1 92 ? 12.348 0.244 -8.633 1.00 91.00 92 HIS A CA 1
ATOM 727 C C . HIS A 1 92 ? 12.571 1.328 -7.562 1.00 91.00 92 HIS A C 1
ATOM 729 O O . HIS A 1 92 ? 12.038 1.238 -6.452 1.00 91.00 92 HIS A O 1
ATOM 735 N N . LEU A 1 93 ? 13.322 2.389 -7.884 1.00 93.81 93 LEU A N 1
ATOM 736 C CA . LEU A 1 93 ? 13.483 3.549 -6.999 1.00 93.81 93 LEU A CA 1
ATOM 737 C C . LEU A 1 93 ? 12.152 4.266 -6.751 1.00 93.81 93 LEU A C 1
ATOM 739 O O . LEU A 1 93 ? 11.868 4.652 -5.615 1.00 93.81 93 LEU A O 1
ATOM 743 N N . GLU A 1 94 ? 11.332 4.429 -7.787 1.00 93.31 94 GLU A N 1
ATOM 744 C CA . GLU A 1 94 ? 10.003 5.024 -7.670 1.00 93.31 94 GLU A CA 1
ATOM 745 C C . GLU A 1 94 ? 9.074 4.166 -6.803 1.00 93.31 94 GLU A C 1
ATOM 747 O O . GLU A 1 94 ? 8.457 4.686 -5.872 1.00 93.31 94 GLU A O 1
ATOM 752 N N . LEU A 1 95 ? 9.052 2.847 -7.014 1.00 94.94 95 LEU A N 1
ATOM 753 C CA . LEU A 1 95 ? 8.298 1.910 -6.180 1.00 94.94 95 LEU A CA 1
ATOM 754 C C . LEU A 1 95 ? 8.711 2.004 -4.707 1.00 94.94 95 LEU A C 1
ATOM 756 O O . LEU A 1 95 ? 7.856 2.110 -3.828 1.00 94.94 95 LEU A O 1
ATOM 760 N N . LYS A 1 96 ? 10.020 2.029 -4.427 1.00 94.88 96 LYS A N 1
ATOM 761 C CA . LYS A 1 96 ? 10.534 2.197 -3.063 1.00 94.88 96 LYS A CA 1
ATOM 762 C C . LYS A 1 96 ? 10.067 3.516 -2.446 1.00 94.88 96 LYS A C 1
ATOM 764 O O . LYS A 1 96 ? 9.630 3.526 -1.298 1.00 94.88 96 LYS A O 1
ATOM 769 N N . ARG A 1 97 ? 10.121 4.624 -3.195 1.00 96.06 97 ARG A N 1
ATOM 770 C CA . ARG A 1 97 ? 9.622 5.929 -2.725 1.00 96.06 97 ARG A CA 1
ATOM 771 C C . ARG A 1 97 ? 8.132 5.887 -2.408 1.00 96.06 97 ARG A C 1
ATOM 773 O O . ARG A 1 97 ? 7.731 6.434 -1.387 1.00 96.06 97 ARG A O 1
ATOM 780 N N . ILE A 1 98 ? 7.333 5.231 -3.245 1.00 96.31 98 ILE A N 1
ATOM 781 C CA . ILE A 1 98 ? 5.891 5.062 -3.032 1.00 96.31 98 ILE A CA 1
ATOM 782 C C . ILE A 1 98 ? 5.623 4.283 -1.743 1.00 96.31 98 ILE A C 1
ATOM 784 O O . ILE A 1 98 ? 4.855 4.750 -0.904 1.00 96.31 98 ILE A O 1
ATOM 788 N N . ILE A 1 99 ? 6.292 3.143 -1.550 1.00 95.56 99 ILE A N 1
ATOM 789 C CA . ILE A 1 99 ? 6.141 2.304 -0.351 1.00 95.56 99 ILE A CA 1
ATOM 790 C C . ILE A 1 99 ? 6.505 3.089 0.913 1.00 95.56 99 ILE A C 1
ATOM 792 O O . ILE A 1 99 ? 5.724 3.124 1.865 1.00 95.56 99 ILE A O 1
ATOM 796 N N . GLU A 1 100 ? 7.656 3.764 0.916 1.00 96.56 100 GLU A N 1
ATOM 797 C CA . GLU A 1 100 ? 8.097 4.564 2.064 1.00 96.56 100 GLU A CA 1
ATOM 798 C C . GLU A 1 100 ? 7.169 5.753 2.328 1.00 96.56 100 GLU A C 1
ATOM 800 O O . GLU A 1 100 ? 6.906 6.091 3.482 1.00 96.56 100 GLU A O 1
ATOM 805 N N . ARG A 1 101 ? 6.616 6.370 1.277 1.00 96.69 101 ARG A N 1
ATOM 806 C CA . ARG A 1 101 ? 5.667 7.472 1.429 1.00 96.69 101 ARG A CA 1
ATOM 807 C C . ARG A 1 101 ? 4.350 7.004 2.041 1.00 96.69 101 ARG A C 1
ATOM 809 O O . ARG A 1 101 ? 3.885 7.638 2.984 1.00 96.69 101 ARG A O 1
ATOM 816 N N . ILE A 1 102 ? 3.792 5.891 1.558 1.00 96.44 102 ILE A N 1
ATOM 817 C CA . ILE A 1 102 ? 2.582 5.291 2.136 1.00 96.44 102 ILE A CA 1
ATOM 818 C C . ILE A 1 102 ? 2.839 4.960 3.608 1.00 96.44 102 ILE A C 1
ATOM 820 O O . ILE A 1 102 ? 2.104 5.435 4.466 1.00 96.44 102 ILE A O 1
ATOM 824 N N . ARG A 1 103 ? 3.929 4.244 3.916 1.00 95.12 103 ARG A N 1
ATOM 825 C CA . ARG A 1 103 ? 4.303 3.886 5.294 1.00 95.12 103 ARG A CA 1
ATOM 826 C C . ARG A 1 103 ? 4.482 5.115 6.191 1.00 95.12 103 ARG A C 1
ATOM 828 O O . ARG A 1 103 ? 4.058 5.105 7.344 1.00 95.12 103 ARG A O 1
ATOM 835 N N . GLY A 1 104 ? 5.107 6.173 5.678 1.00 95.44 104 GLY A N 1
ATOM 836 C CA . GLY A 1 104 ? 5.296 7.426 6.405 1.00 95.44 104 GLY A CA 1
ATOM 837 C C . GLY A 1 104 ? 3.974 8.120 6.738 1.00 95.44 104 GLY A C 1
ATOM 838 O O . GLY A 1 104 ? 3.783 8.562 7.870 1.00 95.44 104 GLY A O 1
ATOM 839 N N . GLU A 1 105 ? 3.048 8.186 5.781 1.00 95.00 105 GLU A N 1
ATOM 840 C CA . GLU A 1 105 ? 1.757 8.861 5.954 1.00 95.00 105 GLU A CA 1
ATOM 841 C C . GLU A 1 105 ? 0.730 8.044 6.752 1.00 95.00 105 GLU A C 1
ATOM 843 O O . GLU A 1 105 ? -0.142 8.631 7.399 1.00 95.00 105 GLU A O 1
ATOM 848 N N . THR A 1 106 ? 0.837 6.712 6.751 1.00 94.81 106 THR A N 1
ATOM 849 C CA . THR A 1 106 ? -0.060 5.821 7.504 1.00 94.81 106 THR A CA 1
ATOM 850 C C . THR A 1 106 ? 0.465 5.431 8.889 1.00 94.81 106 THR A C 1
ATOM 852 O O . THR A 1 106 ? -0.257 4.809 9.669 1.00 94.81 106 THR A O 1
ATOM 855 N N . ARG A 1 107 ? 1.678 5.859 9.268 1.00 91.75 107 ARG A N 1
ATOM 856 C CA . ARG A 1 107 ? 2.278 5.566 10.584 1.00 91.75 107 ARG A CA 1
ATOM 857 C C . ARG A 1 107 ? 1.392 5.972 11.770 1.00 91.75 107 ARG A C 1
ATOM 859 O O . ARG A 1 107 ? 1.417 5.312 12.803 1.00 91.75 107 ARG A O 1
ATOM 866 N N . GLY A 1 108 ? 0.617 7.049 11.629 1.00 90.69 108 GLY A N 1
ATOM 867 C CA . GLY A 1 108 ? -0.264 7.563 12.686 1.00 90.69 108 GLY A CA 1
ATOM 868 C C . GLY A 1 108 ? -1.551 6.761 12.908 1.00 90.69 108 GLY A C 1
ATOM 869 O O . GLY A 1 108 ? -2.197 6.946 13.932 1.00 90.69 108 GLY A O 1
ATOM 870 N N . ILE A 1 109 ? -1.916 5.879 11.974 1.00 89.88 109 ILE A N 1
ATOM 871 C CA . ILE A 1 109 ? -3.180 5.122 11.990 1.00 89.88 109 ILE A CA 1
ATOM 872 C C . ILE A 1 109 ? -2.972 3.609 12.140 1.00 89.88 109 ILE A C 1
ATOM 874 O O . ILE A 1 109 ? -3.911 2.851 11.941 1.00 89.88 109 ILE A O 1
ATOM 878 N N . GLN A 1 110 ? -1.755 3.170 12.495 1.00 89.81 110 GLN A N 1
ATOM 879 C CA . GLN A 1 110 ? -1.400 1.753 12.696 1.00 89.81 110 GLN A CA 1
ATOM 880 C C . GLN A 1 110 ? -1.761 0.850 11.502 1.00 89.81 110 GLN A C 1
ATOM 882 O O . GLN A 1 110 ? -2.115 -0.311 11.678 1.00 89.81 110 GLN A O 1
ATOM 887 N N . ALA A 1 111 ? -1.687 1.382 10.278 1.00 91.75 111 ALA A N 1
ATOM 888 C CA . ALA A 1 111 ? -1.924 0.574 9.091 1.00 91.75 111 ALA A CA 1
ATOM 889 C C . ALA A 1 111 ? -0.711 -0.312 8.791 1.00 91.75 111 ALA A C 1
ATOM 891 O O . ALA A 1 111 ? 0.428 0.167 8.787 1.00 91.75 111 ALA A O 1
ATOM 892 N N . ASP A 1 112 ? -0.978 -1.568 8.453 1.00 93.06 112 ASP A N 1
ATOM 893 C CA . ASP A 1 112 ? 0.036 -2.513 8.007 1.00 93.06 112 ASP A CA 1
ATOM 894 C C . ASP A 1 112 ? 0.189 -2.506 6.485 1.00 93.06 112 ASP A C 1
ATOM 896 O O . ASP A 1 112 ? -0.747 -2.235 5.729 1.00 93.06 112 ASP A O 1
ATOM 900 N N . LEU A 1 113 ? 1.403 -2.822 6.033 1.00 94.12 113 LEU A N 1
ATOM 901 C CA . LEU A 1 113 ? 1.729 -2.981 4.622 1.00 94.12 113 LEU A CA 1
ATOM 902 C C . LEU A 1 113 ? 2.425 -4.327 4.429 1.00 94.12 113 LEU A C 1
ATOM 904 O O . LEU A 1 113 ? 3.476 -4.570 5.025 1.00 94.12 113 LEU A O 1
ATOM 908 N N . ALA A 1 114 ? 1.858 -5.176 3.579 1.00 93.81 114 ALA A N 1
ATOM 909 C CA . ALA A 1 114 ? 2.393 -6.494 3.266 1.00 93.81 114 ALA A CA 1
ATOM 910 C C . ALA A 1 114 ? 2.364 -6.741 1.755 1.00 93.81 114 ALA A C 1
ATOM 912 O O . ALA A 1 114 ? 1.485 -6.241 1.050 1.00 93.81 114 ALA A O 1
ATOM 913 N N . LEU A 1 115 ? 3.341 -7.508 1.271 1.00 92.06 115 LEU A N 1
ATOM 914 C CA . LEU A 1 115 ? 3.325 -8.063 -0.078 1.00 92.06 115 LEU A CA 1
ATOM 915 C C . LEU A 1 115 ? 2.468 -9.334 -0.061 1.00 92.06 115 LEU A C 1
ATOM 917 O O . LEU A 1 115 ? 2.630 -10.155 0.844 1.00 92.06 115 LEU A O 1
ATOM 921 N N . VAL A 1 116 ? 1.572 -9.468 -1.040 1.00 88.31 116 VAL A N 1
ATOM 922 C CA . VAL A 1 116 ? 0.639 -10.595 -1.202 1.00 88.31 116 VAL A CA 1
ATOM 923 C C . VAL A 1 116 ? 0.889 -11.267 -2.542 1.00 88.31 116 VAL A C 1
ATOM 925 O O . VAL A 1 116 ? 1.159 -10.522 -3.513 1.00 88.31 116 VAL A O 1
#

Secondary structure (DSSP, 8-state):
-----------------------S-------------HHHHHHHHHHHTT--EEEEE--SGGGHHHHHHHHHTT-EEEEE-TTT-SS-HHHHHHHHHHHHHHHHHHGGGT------

Foldseek 3Di:
DDDDDDDDDDDDDDDDDDDDDDDDDDPPPPDPPPPPDVVVVVVVVVVVVQAAEDEDEDDFLVCLVVVLVCVVSVYHYHYRLVNLPPPDPVSVVRVVVSVVSNCVSCVVVPDDDDDD

pLDDT: mean 75.61, std 20.75, range [34.94, 96.94]

Radius of gyration: 33.8 Å; chains: 1; bounding box: 46×65×88 Å